Protein AF-A0AA92W214-F1 (afdb_monomer_lite)

Structure (mmCIF, N/CA/C/O backbone):
data_AF-A0AA92W214-F1
#
_entry.id   AF-A0AA92W214-F1
#
loop_
_atom_site.group_PDB
_atom_site.id
_atom_site.type_symbol
_atom_site.label_atom_id
_atom_site.label_alt_id
_atom_site.label_comp_id
_atom_site.label_asym_id
_atom_site.label_entity_id
_atom_site.label_seq_id
_atom_site.pdbx_PDB_ins_code
_atom_site.Cartn_x
_atom_site.Cartn_y
_atom_site.Cartn_z
_atom_site.occupancy
_atom_site.B_iso_or_equiv
_atom_site.auth_seq_id
_atom_site.auth_comp_id
_atom_site.auth_asym_id
_atom_site.auth_atom_id
_atom_site.pdbx_PDB_model_num
ATOM 1 N N . MET A 1 1 ? 0.695 -19.862 -2.952 1.00 46.88 1 MET A N 1
ATOM 2 C CA . MET A 1 1 ? 1.986 -19.780 -2.232 1.00 46.88 1 MET A C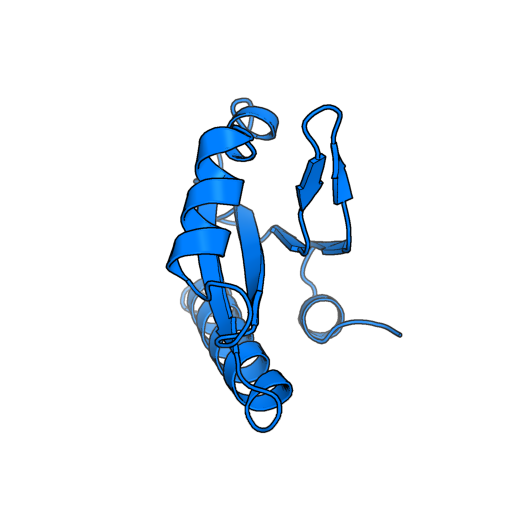A 1
ATOM 3 C C . MET A 1 1 ? 1.792 -18.722 -1.156 1.00 46.88 1 MET A C 1
ATOM 5 O O . MET A 1 1 ? 1.215 -17.702 -1.490 1.00 46.88 1 MET A O 1
ATOM 9 N N . LYS A 1 2 ? 2.103 -18.980 0.120 1.00 62.19 2 LYS A N 1
ATOM 10 C CA . LYS A 1 2 ? 1.875 -17.983 1.184 1.00 62.19 2 LYS A CA 1
ATOM 11 C C . LYS A 1 2 ? 3.025 -16.969 1.157 1.00 62.19 2 LYS A C 1
ATOM 13 O O . LYS A 1 2 ? 4.173 -17.386 1.273 1.00 62.19 2 LYS A O 1
ATOM 18 N N . ASN A 1 3 ? 2.726 -15.686 0.960 1.00 70.81 3 ASN A N 1
ATOM 19 C CA . ASN A 1 3 ? 3.708 -14.597 0.994 1.00 70.81 3 ASN A CA 1
ATOM 20 C C . ASN A 1 3 ? 4.330 -14.457 2.398 1.00 70.81 3 ASN A C 1
ATOM 22 O O . ASN A 1 3 ? 3.704 -14.807 3.399 1.00 70.81 3 ASN A O 1
ATOM 26 N N . ILE A 1 4 ? 5.567 -13.960 2.477 1.00 74.88 4 ILE A N 1
ATOM 27 C CA . ILE A 1 4 ? 6.335 -13.795 3.717 1.00 74.88 4 ILE A CA 1
ATOM 28 C C . ILE A 1 4 ? 5.580 -12.971 4.771 1.00 74.88 4 ILE A C 1
ATOM 30 O O . ILE A 1 4 ? 5.643 -13.296 5.952 1.00 74.88 4 ILE A O 1
ATOM 34 N N . PHE A 1 5 ? 4.760 -11.997 4.360 1.00 77.56 5 PHE A N 1
ATOM 35 C CA . PHE A 1 5 ? 3.926 -11.225 5.287 1.00 77.56 5 PHE A CA 1
ATOM 36 C C . PHE A 1 5 ? 2.933 -12.096 6.080 1.00 77.56 5 PHE A C 1
ATOM 38 O O . PHE A 1 5 ? 2.721 -11.851 7.267 1.00 77.56 5 PHE A O 1
ATOM 45 N N . TYR A 1 6 ? 2.378 -13.151 5.470 1.00 76.06 6 TYR A N 1
ATOM 46 C CA . TYR A 1 6 ? 1.518 -14.101 6.185 1.00 76.06 6 TYR A CA 1
ATOM 47 C C . TYR A 1 6 ? 2.293 -14.898 7.233 1.00 76.06 6 TYR A C 1
ATOM 49 O O . TYR A 1 6 ? 1.757 -15.197 8.298 1.00 76.06 6 TYR A O 1
ATOM 57 N N . LEU A 1 7 ? 3.545 -15.260 6.938 1.00 78.25 7 LEU A N 1
ATOM 58 C CA . LEU A 1 7 ? 4.401 -15.983 7.883 1.00 78.25 7 LEU A CA 1
ATOM 59 C C . LEU A 1 7 ? 4.766 -15.108 9.088 1.00 78.25 7 LEU A C 1
ATOM 61 O O . LEU A 1 7 ? 4.928 -15.625 10.188 1.00 78.25 7 LEU A O 1
ATOM 65 N N . CYS A 1 8 ? 4.818 -13.790 8.894 1.00 78.50 8 CYS A N 1
ATOM 66 C CA . CYS A 1 8 ? 4.992 -12.805 9.959 1.00 78.50 8 CYS A CA 1
ATOM 67 C C . CYS A 1 8 ? 3.697 -12.492 10.737 1.00 78.50 8 CYS A C 1
ATOM 69 O O . CYS A 1 8 ? 3.715 -11.630 11.610 1.00 78.50 8 CYS A O 1
ATOM 71 N N . GLY A 1 9 ? 2.580 -13.169 10.445 1.00 78.38 9 GLY A N 1
ATOM 72 C CA . GLY A 1 9 ? 1.315 -12.990 11.165 1.00 78.38 9 GLY A CA 1
ATOM 73 C C . GLY A 1 9 ? 0.512 -11.753 10.756 1.00 78.38 9 GLY A C 1
ATOM 74 O O . GLY A 1 9 ? -0.454 -11.409 11.436 1.00 78.38 9 GLY A O 1
ATOM 75 N N . PHE A 1 10 ? 0.870 -11.088 9.654 1.00 85.19 10 PHE A N 1
ATOM 76 C CA . PHE A 1 10 ? 0.087 -9.960 9.159 1.00 85.19 10 PHE A CA 1
ATOM 77 C C . PHE A 1 10 ? -1.176 -10.415 8.442 1.00 85.19 10 PHE A C 1
ATOM 79 O O . PHE A 1 10 ? -1.226 -11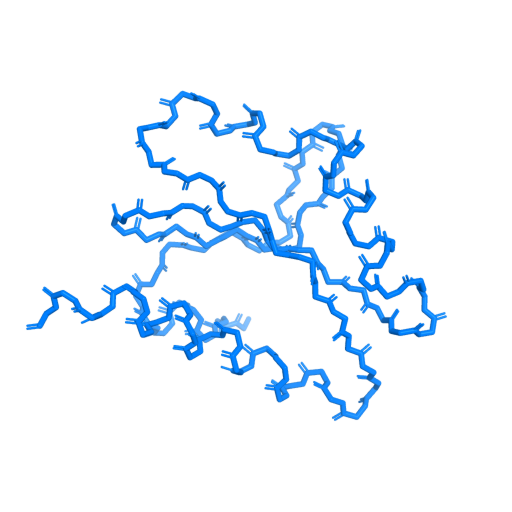.478 7.816 1.00 85.19 10 PHE A O 1
ATOM 86 N N . LYS A 1 11 ? -2.193 -9.551 8.4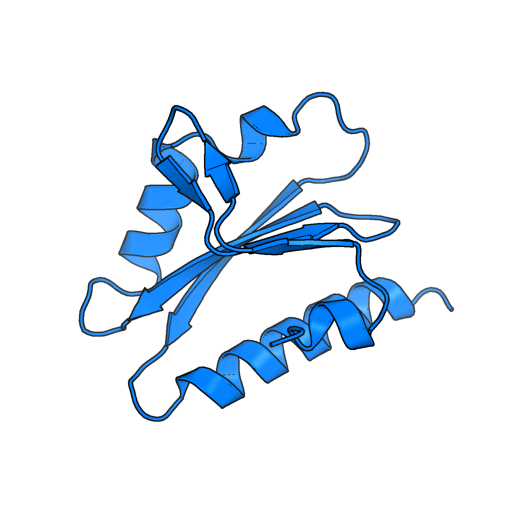77 1.00 90.06 11 LYS A N 1
ATOM 87 C CA . LYS A 1 11 ? -3.332 -9.660 7.574 1.00 90.06 11 LYS A CA 1
ATOM 88 C C . LYS A 1 11 ? -2.921 -9.064 6.233 1.00 90.06 11 LYS A C 1
ATOM 90 O O . LYS A 1 11 ? -2.488 -7.916 6.167 1.00 90.06 11 LYS A O 1
ATOM 95 N N . VAL A 1 12 ? -3.040 -9.857 5.178 1.00 90.81 12 VAL A N 1
ATOM 96 C CA . VAL A 1 12 ? -2.535 -9.514 3.849 1.00 90.81 12 VAL A CA 1
ATOM 97 C C . VAL A 1 12 ? -3.638 -9.735 2.824 1.00 90.81 12 VAL A C 1
ATOM 99 O O . VAL A 1 12 ? -4.308 -10.764 2.860 1.00 90.81 12 VAL A O 1
ATOM 102 N N . SER A 1 13 ? -3.801 -8.792 1.901 1.00 92.94 13 SER A N 1
ATOM 103 C CA . SER A 1 13 ? -4.605 -8.955 0.689 1.00 92.94 13 SER A CA 1
ATOM 104 C C . SER A 1 13 ? -3.683 -8.835 -0.517 1.00 92.94 13 SER A C 1
ATOM 106 O O . SER A 1 13 ? -3.116 -7.773 -0.756 1.00 92.94 13 SER A O 1
ATOM 108 N N . GLU A 1 14 ? -3.519 -9.921 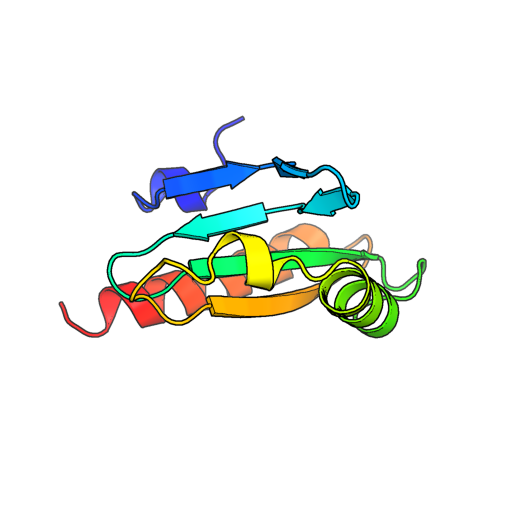-1.263 1.00 92.00 14 GLU A N 1
ATOM 109 C CA . GLU A 1 14 ? -2.769 -9.938 -2.524 1.00 92.00 14 GLU A CA 1
ATOM 110 C C . GLU A 1 14 ? -3.713 -9.664 -3.691 1.00 92.00 14 GLU A C 1
ATOM 112 O O . GLU A 1 14 ? -4.833 -10.181 -3.704 1.00 92.00 14 GLU A O 1
ATOM 117 N N . GLU A 1 15 ? -3.249 -8.892 -4.676 1.00 92.88 15 GLU A N 1
ATOM 118 C CA . GLU A 1 15 ? -3.951 -8.656 -5.944 1.00 92.88 15 GLU A CA 1
ATOM 119 C C . GLU A 1 15 ? -5.412 -8.200 -5.730 1.00 92.88 15 GLU A C 1
ATOM 121 O O . GLU A 1 15 ? -6.349 -8.657 -6.401 1.00 92.88 15 GLU A O 1
ATOM 126 N N . GLN A 1 16 ? -5.612 -7.307 -4.755 1.00 94.62 16 GLN A N 1
ATOM 127 C CA . GLN A 1 16 ? -6.926 -6.869 -4.303 1.00 94.62 16 GLN A CA 1
ATOM 128 C C . GLN A 1 16 ? -7.638 -6.098 -5.417 1.00 94.62 16 GLN A C 1
ATOM 130 O O . GLN A 1 16 ? -7.213 -5.016 -5.828 1.00 94.62 16 GLN A O 1
ATOM 135 N N . GLN A 1 17 ? -8.746 -6.664 -5.894 1.00 94.69 17 GLN A N 1
ATOM 136 C CA . GLN A 1 17 ? -9.583 -6.043 -6.914 1.00 94.69 17 GLN A CA 1
ATOM 137 C C . GLN A 1 17 ? -10.377 -4.881 -6.320 1.00 94.69 17 GLN A C 1
ATOM 139 O O . GLN A 1 17 ? -11.038 -5.023 -5.292 1.00 94.69 17 GLN A O 1
ATOM 144 N N . MET A 1 18 ? -10.351 -3.756 -7.019 1.00 89.25 18 MET A N 1
ATOM 145 C CA . MET A 1 18 ? -11.082 -2.534 -6.715 1.00 89.25 18 MET A CA 1
ATOM 146 C C . MET A 1 18 ? -11.862 -2.114 -7.963 1.00 89.25 18 MET A C 1
ATOM 148 O O . MET A 1 18 ? -11.470 -2.410 -9.091 1.00 89.25 18 MET A O 1
ATOM 152 N N . SER A 1 19 ? -12.942 -1.353 -7.800 1.00 89.44 19 SER A N 1
ATOM 153 C CA . SER A 1 19 ? -13.647 -0.771 -8.955 1.00 89.44 19 SER A CA 1
ATOM 154 C C . SER A 1 19 ? -12.732 0.127 -9.800 1.00 89.44 19 SER A C 1
ATOM 156 O O . SER A 1 19 ? -12.869 0.192 -11.019 1.00 89.44 19 SER A O 1
ATOM 158 N N . ALA A 1 20 ? -11.770 0.790 -9.153 1.00 88.25 20 ALA A N 1
ATOM 159 C CA . ALA A 1 20 ? -10.807 1.676 -9.789 1.00 88.25 20 ALA A CA 1
ATOM 160 C C . ALA A 1 20 ? -9.547 0.964 -10.313 1.00 88.25 20 ALA A C 1
ATOM 162 O O . ALA A 1 20 ? -8.727 1.620 -10.946 1.00 88.25 20 ALA A O 1
ATOM 163 N N . GLY A 1 21 ? -9.356 -0.339 -10.091 1.00 92.56 21 GLY A N 1
ATOM 164 C CA . GLY A 1 21 ? -8.138 -1.033 -10.507 1.00 92.56 21 GLY A CA 1
ATOM 165 C C . GLY A 1 21 ? -7.789 -2.208 -9.608 1.00 92.56 21 GLY A C 1
ATOM 166 O O . GLY A 1 21 ? -8.655 -2.817 -8.996 1.00 92.56 21 GLY A O 1
ATOM 167 N N . ARG A 1 22 ? -6.504 -2.532 -9.524 1.00 96.00 22 ARG A N 1
ATOM 168 C CA . ARG A 1 22 ? -6.000 -3.606 -8.673 1.00 96.00 22 ARG A CA 1
ATOM 169 C C . ARG A 1 22 ? -4.819 -3.091 -7.874 1.00 96.00 22 ARG A C 1
ATOM 171 O O . ARG A 1 22 ? -3.975 -2.397 -8.438 1.00 96.00 22 ARG A O 1
ATOM 178 N N . ILE A 1 23 ? -4.816 -3.404 -6.587 1.00 95.56 23 ILE A N 1
ATOM 179 C CA . ILE A 1 23 ? -3.694 -3.142 -5.691 1.00 95.56 23 ILE A CA 1
ATOM 180 C C . ILE A 1 23 ? -2.882 -4.428 -5.621 1.00 95.56 23 ILE A C 1
ATOM 182 O O . ILE A 1 23 ? -3.452 -5.486 -5.346 1.00 95.56 23 ILE A O 1
ATOM 186 N N . ASP A 1 24 ? -1.575 -4.350 -5.848 1.00 93.62 24 ASP A N 1
ATOM 187 C CA . ASP A 1 24 ? -0.721 -5.540 -5.809 1.00 93.62 24 ASP A CA 1
ATOM 188 C C . ASP A 1 24 ? -0.692 -6.168 -4.406 1.00 93.62 24 ASP A C 1
ATOM 190 O O . ASP A 1 24 ? -0.841 -7.385 -4.259 1.00 93.62 24 ASP A O 1
ATOM 194 N N . LEU A 1 25 ? -0.546 -5.349 -3.356 1.00 92.50 25 LEU A N 1
ATOM 195 C CA . LEU A 1 25 ? -0.565 -5.833 -1.978 1.00 92.50 25 LEU A CA 1
ATOM 196 C C . LEU A 1 25 ? -1.121 -4.806 -0.990 1.00 92.50 25 LEU A C 1
ATOM 198 O O . LEU A 1 25 ? -0.736 -3.638 -0.995 1.00 92.50 25 LEU A O 1
ATOM 202 N N . VAL A 1 26 ? -1.953 -5.274 -0.063 1.00 94.31 26 VAL A N 1
ATOM 203 C CA . VAL A 1 26 ? -2.316 -4.538 1.150 1.00 94.31 26 VAL A CA 1
ATOM 204 C C . VAL A 1 26 ? -1.856 -5.330 2.363 1.00 94.31 26 VAL A C 1
ATOM 206 O O . VAL A 1 26 ? -2.184 -6.509 2.492 1.00 94.31 26 VAL A O 1
ATOM 209 N N . VAL A 1 27 ? -1.108 -4.688 3.258 1.00 92.44 27 VAL A N 1
ATOM 210 C CA . VAL A 1 27 ? -0.649 -5.282 4.520 1.00 92.44 27 VAL A CA 1
ATOM 211 C C . VAL A 1 27 ? -1.232 -4.481 5.669 1.00 92.44 27 VAL A C 1
ATOM 213 O O . VAL A 1 27 ? -0.978 -3.289 5.801 1.00 92.44 27 VAL A O 1
ATOM 216 N N . GLU A 1 28 ? -2.012 -5.134 6.516 1.00 91.94 28 GLU A N 1
ATOM 217 C CA . GLU A 1 28 ? -2.603 -4.521 7.696 1.00 91.94 28 GLU A CA 1
ATOM 218 C C . GLU A 1 28 ? -1.886 -5.023 8.952 1.00 91.94 28 GLU A C 1
ATOM 220 O O . GLU A 1 28 ? -1.825 -6.227 9.224 1.00 91.94 28 GLU A O 1
ATOM 225 N N . THR A 1 29 ? -1.353 -4.080 9.729 1.00 88.69 29 THR A N 1
ATOM 226 C CA . THR A 1 29 ? -0.781 -4.326 11.057 1.00 88.69 29 THR A CA 1
ATOM 227 C C . THR A 1 29 ? -1.748 -3.842 12.141 1.00 88.69 29 THR A C 1
ATOM 229 O O . THR A 1 29 ? -2.854 -3.369 11.852 1.00 88.69 29 THR A O 1
ATOM 232 N N . SER A 1 30 ? -1.370 -3.971 13.414 1.00 87.38 30 SER A N 1
ATOM 233 C CA . SER A 1 30 ? -2.114 -3.368 14.530 1.00 87.38 30 SER A CA 1
ATOM 234 C C . SER A 1 30 ? -2.198 -1.844 14.409 1.00 87.38 30 SER A C 1
ATOM 236 O O . SER A 1 30 ? -3.221 -1.264 14.766 1.00 87.38 30 SER A O 1
ATOM 238 N N . GLU A 1 31 ? -1.158 -1.214 13.865 1.00 88.88 31 GLU A N 1
ATOM 239 C CA . GLU A 1 31 ? -0.991 0.239 13.861 1.00 88.88 31 GLU A CA 1
ATOM 240 C C . GLU A 1 31 ? -1.309 0.885 12.516 1.00 88.88 31 GLU A C 1
ATOM 242 O O . GLU A 1 31 ? -1.888 1.961 12.496 1.00 88.88 31 GLU A O 1
ATOM 247 N N . ASN A 1 32 ? -0.951 0.248 11.399 1.00 93.00 32 ASN A N 1
ATOM 248 C CA . ASN A 1 32 ? -0.948 0.877 10.078 1.00 93.00 32 ASN A CA 1
ATOM 249 C C . ASN A 1 32 ? -1.588 -0.027 9.017 1.00 93.00 32 ASN A C 1
ATOM 251 O O . ASN A 1 32 ? -1.623 -1.254 9.148 1.00 93.00 32 ASN A O 1
ATOM 255 N N . ILE A 1 33 ? -2.053 0.592 7.934 1.00 94.88 33 ILE A N 1
ATOM 256 C CA . ILE A 1 33 ? -2.439 -0.085 6.694 1.00 94.88 33 ILE A CA 1
ATOM 257 C C . ILE A 1 33 ? -1.450 0.338 5.615 1.00 94.88 33 ILE A C 1
ATOM 259 O O . ILE A 1 33 ? -1.343 1.520 5.304 1.00 94.88 33 ILE A O 1
ATOM 263 N N . TYR A 1 34 ? -0.744 -0.618 5.025 1.00 94.88 34 TYR A N 1
ATOM 264 C CA . TYR A 1 34 ? 0.177 -0.376 3.922 1.00 94.88 34 TYR A CA 1
ATOM 265 C C . TYR A 1 34 ? -0.474 -0.770 2.601 1.00 94.88 34 TYR A C 1
ATOM 267 O O . TYR A 1 34 ? -0.935 -1.899 2.461 1.00 94.88 34 TYR A O 1
ATOM 275 N N . ILE A 1 35 ? -0.470 0.140 1.630 1.00 95.94 35 ILE A N 1
ATOM 276 C CA . ILE A 1 35 ? -0.854 -0.107 0.234 1.00 95.94 35 ILE A CA 1
ATOM 277 C C . ILE A 1 35 ? 0.434 -0.115 -0.579 1.00 95.94 35 ILE A C 1
ATOM 279 O O . ILE A 1 35 ? 1.103 0.914 -0.672 1.00 95.94 35 ILE A O 1
ATOM 283 N N . LEU A 1 36 ? 0.801 -1.266 -1.133 1.00 94.00 36 LEU A N 1
ATOM 284 C CA . LEU A 1 36 ? 2.016 -1.427 -1.918 1.00 94.00 36 LEU A CA 1
ATOM 285 C C . LEU A 1 36 ? 1.639 -1.615 -3.386 1.00 94.00 36 LEU A C 1
ATOM 287 O O . LEU A 1 36 ? 0.837 -2.486 -3.718 1.00 94.00 36 LEU A O 1
ATOM 291 N N . GLU A 1 37 ? 2.273 -0.827 -4.248 1.00 94.56 37 GLU A N 1
ATOM 292 C CA . GLU A 1 37 ? 2.202 -0.982 -5.700 1.00 94.56 37 GLU A CA 1
ATOM 293 C C . GLU A 1 37 ? 3.611 -1.209 -6.238 1.00 94.56 37 GLU A C 1
ATOM 295 O O . GLU A 1 37 ? 4.547 -0.482 -5.887 1.00 94.56 37 GLU A O 1
ATOM 300 N N . LEU A 1 38 ? 3.768 -2.217 -7.088 1.00 91.56 38 LEU A N 1
ATOM 301 C CA . LEU A 1 38 ? 5.052 -2.689 -7.570 1.00 91.56 38 LEU A CA 1
ATOM 302 C C . LEU A 1 38 ? 5.159 -2.491 -9.084 1.00 91.56 38 LEU A C 1
ATOM 304 O O . LEU A 1 38 ? 4.328 -2.944 -9.869 1.00 91.56 38 LEU A O 1
ATOM 308 N N . LYS A 1 39 ? 6.245 -1.858 -9.530 1.00 92.06 39 LYS A N 1
ATOM 309 C CA . LYS A 1 39 ? 6.548 -1.698 -10.958 1.00 92.06 39 LYS A CA 1
ATOM 310 C C . LYS A 1 39 ? 7.970 -2.105 -11.287 1.00 92.06 39 LYS A C 1
ATOM 312 O O . LYS A 1 39 ? 8.902 -1.868 -10.525 1.00 92.06 39 LYS A O 1
ATOM 317 N N . MET A 1 40 ? 8.131 -2.686 -12.470 1.00 91.50 40 MET A N 1
ATOM 318 C CA . MET A 1 40 ? 9.457 -2.923 -13.020 1.00 91.50 40 MET A CA 1
ATOM 319 C C . MET A 1 40 ? 10.118 -1.592 -13.391 1.00 91.50 40 MET A C 1
ATOM 321 O O . MET A 1 40 ? 9.445 -0.705 -13.926 1.00 91.50 40 MET A O 1
ATOM 325 N N . SER A 1 41 ? 11.431 -1.475 -13.194 1.00 90.88 41 SER A N 1
ATOM 326 C CA . SER A 1 41 ? 12.221 -0.323 -13.659 1.00 90.88 41 SER A CA 1
ATOM 327 C C . SER A 1 41 ? 12.058 -0.068 -15.161 1.00 90.88 41 SER A C 1
ATOM 329 O O . SER A 1 41 ? 11.931 1.075 -15.591 1.00 90.88 41 SER A O 1
ATOM 331 N N . ASP A 1 42 ? 11.989 -1.136 -15.965 1.00 91.81 42 ASP A N 1
ATOM 332 C CA . ASP A 1 42 ? 11.777 -1.068 -17.419 1.00 91.81 42 ASP A CA 1
ATOM 333 C C . ASP A 1 42 ? 10.316 -0.776 -17.819 1.00 91.81 42 ASP A C 1
ATOM 335 O O . ASP A 1 42 ? 10.017 -0.623 -19.002 1.00 91.81 42 ASP A O 1
ATOM 339 N N . ASN A 1 43 ? 9.415 -0.642 -16.840 1.00 90.25 43 ASN A N 1
ATOM 340 C CA . ASN A 1 43 ? 7.997 -0.339 -17.022 1.00 90.25 43 ASN A CA 1
ATOM 341 C C . ASN A 1 43 ? 7.546 0.841 -16.139 1.00 90.25 43 ASN A C 1
ATOM 343 O O . ASN A 1 43 ? 6.515 0.791 -15.466 1.00 90.25 43 ASN A O 1
ATOM 347 N N . GLY A 1 44 ? 8.357 1.901 -16.113 1.00 92.25 44 GLY A N 1
ATOM 348 C CA . GLY A 1 44 ? 8.035 3.175 -15.464 1.00 92.25 44 GLY A CA 1
ATOM 349 C C . GLY A 1 44 ? 8.331 3.256 -13.963 1.00 92.25 44 GLY A C 1
ATOM 350 O O . GLY A 1 44 ? 8.200 4.344 -13.400 1.00 92.25 44 GLY A O 1
ATOM 351 N N . GLY A 1 45 ? 8.741 2.152 -13.327 1.00 93.31 45 GLY A N 1
ATOM 352 C CA . GLY A 1 45 ? 9.307 2.134 -11.975 1.00 93.31 45 GLY A CA 1
ATOM 353 C C . GLY A 1 45 ? 8.462 2.834 -10.906 1.00 93.31 45 GLY A C 1
ATOM 354 O O . GLY A 1 45 ? 7.227 2.832 -10.962 1.00 93.31 45 GLY A O 1
ATOM 355 N N . VAL A 1 46 ? 9.131 3.462 -9.931 1.00 94.56 46 VAL A N 1
ATOM 356 C CA . VAL A 1 46 ? 8.465 4.137 -8.799 1.00 94.56 46 VAL A CA 1
ATOM 357 C C . VAL A 1 46 ? 7.480 5.195 -9.293 1.00 94.56 46 VAL A C 1
ATOM 359 O O . VAL A 1 46 ? 6.386 5.309 -8.751 1.00 94.56 46 VAL A O 1
ATOM 362 N N . VAL A 1 47 ? 7.825 5.939 -10.348 1.00 96.81 47 VAL A N 1
ATOM 363 C CA . VAL A 1 47 ? 6.977 7.020 -10.878 1.00 96.81 47 VAL A CA 1
ATOM 364 C C . VAL A 1 47 ? 5.628 6.477 -11.345 1.00 96.81 47 VAL A C 1
ATOM 366 O O . VAL A 1 47 ? 4.584 7.021 -10.983 1.00 96.81 47 VAL A O 1
ATOM 369 N N . SER A 1 48 ? 5.631 5.379 -12.106 1.00 96.88 48 SER A N 1
ATOM 370 C CA . SER A 1 48 ? 4.389 4.740 -12.546 1.00 96.88 48 SER A CA 1
ATOM 371 C C . SER A 1 48 ? 3.597 4.164 -11.371 1.00 96.88 48 SER A C 1
ATOM 373 O O . SER A 1 48 ? 2.375 4.317 -11.344 1.00 96.88 48 SER A O 1
ATOM 375 N N . ALA A 1 49 ? 4.269 3.557 -10.389 1.00 96.12 49 ALA A N 1
ATOM 376 C CA . ALA A 1 49 ? 3.625 3.009 -9.196 1.00 96.12 49 ALA A CA 1
ATOM 377 C C . ALA A 1 49 ? 2.949 4.111 -8.359 1.00 96.12 49 ALA A C 1
ATOM 379 O O . ALA A 1 49 ? 1.760 4.020 -8.056 1.00 96.12 49 ALA A O 1
ATOM 380 N N . SER A 1 50 ? 3.661 5.200 -8.052 1.00 97.06 50 SER A N 1
ATOM 381 C CA . SER A 1 50 ? 3.114 6.350 -7.321 1.00 97.06 50 SER A CA 1
ATOM 382 C C . SER A 1 50 ? 1.945 6.996 -8.062 1.00 97.06 50 SER A C 1
ATOM 384 O O . SER A 1 50 ? 0.925 7.330 -7.449 1.00 97.06 50 SER A O 1
ATOM 386 N N . TYR A 1 51 ? 2.061 7.146 -9.386 1.00 97.56 51 TYR A N 1
ATOM 387 C CA . TYR A 1 51 ? 0.969 7.663 -10.207 1.00 97.56 51 TYR A CA 1
ATOM 388 C C . TYR A 1 51 ? -0.258 6.750 -10.146 1.00 97.56 51 TYR A C 1
ATOM 390 O O . TYR A 1 51 ? -1.377 7.231 -9.991 1.00 97.56 51 TYR A O 1
ATOM 398 N N . GLN A 1 52 ? -0.074 5.432 -10.220 1.00 97.00 52 GLN A N 1
ATOM 399 C CA . GLN A 1 52 ? -1.182 4.486 -10.138 1.00 97.00 52 GLN A CA 1
ATOM 400 C C . GLN A 1 52 ? -1.873 4.531 -8.769 1.00 97.00 52 GLN A C 1
ATOM 402 O O . GLN A 1 52 ? -3.095 4.646 -8.731 1.00 97.00 52 GLN A O 1
ATOM 407 N N . ILE A 1 53 ? -1.123 4.532 -7.661 1.00 96.81 53 ILE A N 1
ATOM 408 C CA . ILE A 1 53 ? -1.703 4.633 -6.310 1.00 96.81 53 ILE A CA 1
ATOM 409 C C . ILE A 1 53 ? -2.567 5.895 -6.173 1.00 96.81 53 ILE A C 1
ATOM 411 O O . ILE A 1 53 ? -3.712 5.831 -5.720 1.00 96.81 53 ILE A O 1
ATOM 415 N N . SER A 1 54 ? -2.008 7.043 -6.564 1.00 96.75 54 SER A N 1
ATOM 416 C CA . SER A 1 54 ? -2.661 8.347 -6.407 1.00 96.75 54 SER A CA 1
ATOM 417 C C . SER A 1 54 ? -3.859 8.521 -7.341 1.00 96.75 54 SER A C 1
ATOM 419 O O . SER A 1 54 ? -4.939 8.875 -6.880 1.00 96.75 54 SER A O 1
ATOM 421 N N . SER A 1 55 ? -3.706 8.222 -8.635 1.00 97.19 55 SER A N 1
ATOM 422 C CA . SER A 1 55 ? -4.774 8.390 -9.637 1.00 97.19 55 SER A CA 1
ATOM 423 C C . SER A 1 55 ? -5.967 7.459 -9.430 1.00 97.19 55 SER A C 1
ATOM 425 O O . SER A 1 55 ? -7.074 7.770 -9.865 1.00 97.19 55 SER A O 1
ATOM 427 N N . ARG A 1 56 ? -5.761 6.305 -8.785 1.00 96.69 56 ARG A N 1
ATOM 428 C CA . ARG A 1 56 ? -6.837 5.358 -8.470 1.00 96.69 56 ARG A CA 1
ATOM 429 C C . ARG A 1 56 ? -7.436 5.554 -7.081 1.00 96.69 56 ARG A C 1
ATOM 431 O O . ARG A 1 56 ? -8.367 4.828 -6.742 1.00 96.69 56 ARG A O 1
ATOM 438 N N . HIS A 1 57 ? -6.929 6.515 -6.306 1.00 95.62 57 HIS A N 1
ATOM 439 C CA . HIS A 1 57 ? -7.443 6.853 -4.980 1.00 95.62 57 HIS A CA 1
ATOM 440 C C . HIS A 1 57 ? -7.534 5.641 -4.039 1.00 95.62 57 HIS A C 1
ATOM 442 O O . HIS A 1 57 ? -8.491 5.482 -3.287 1.00 95.62 57 HIS A O 1
ATOM 448 N N . TYR A 1 58 ? -6.539 4.747 -4.075 1.00 96.31 58 TYR A N 1
ATOM 449 C CA . TYR A 1 58 ? -6.607 3.491 -3.319 1.00 96.31 58 TYR A CA 1
ATOM 450 C C . TYR A 1 58 ? -6.721 3.688 -1.801 1.00 96.31 58 TYR A C 1
ATOM 452 O O . TYR A 1 58 ? -7.359 2.880 -1.129 1.00 96.31 58 TYR A O 1
ATOM 460 N N . ALA A 1 59 ? -6.152 4.770 -1.264 1.00 95.38 59 ALA A N 1
ATOM 461 C CA . ALA A 1 59 ? -6.248 5.095 0.157 1.00 95.38 59 ALA A CA 1
ATOM 462 C C . ALA A 1 59 ? -7.691 5.383 0.613 1.00 95.38 59 ALA A C 1
ATOM 464 O O . ALA A 1 59 ? -8.035 5.079 1.756 1.00 95.38 59 ALA A O 1
ATOM 465 N N . ASP A 1 60 ? -8.553 5.886 -0.275 1.00 94.94 60 ASP A N 1
ATOM 466 C CA . ASP A 1 60 ? -9.931 6.272 0.057 1.00 94.94 60 ASP A CA 1
ATOM 467 C C . ASP A 1 60 ? -10.772 5.065 0.487 1.00 94.94 60 ASP A C 1
ATOM 469 O O . ASP A 1 60 ? -11.669 5.188 1.322 1.00 94.94 60 ASP A O 1
ATOM 473 N N . ALA A 1 61 ? -10.430 3.868 -0.002 1.00 93.81 61 ALA A N 1
ATOM 474 C CA . ALA A 1 61 ? -11.061 2.617 0.416 1.00 93.81 61 ALA A CA 1
ATOM 475 C C . ALA A 1 61 ? -10.897 2.321 1.918 1.00 93.81 61 ALA A C 1
ATOM 477 O O . ALA A 1 61 ? -11.647 1.521 2.477 1.00 93.81 61 ALA A O 1
ATOM 478 N N . TYR A 1 62 ? -9.937 2.976 2.572 1.00 94.50 62 TYR A N 1
ATOM 479 C CA . TYR A 1 62 ? -9.611 2.801 3.983 1.00 94.50 62 TYR A CA 1
ATOM 480 C C . TYR A 1 62 ? -9.890 4.057 4.816 1.00 94.50 62 TYR A C 1
ATOM 482 O O . TYR A 1 62 ? -9.526 4.090 5.988 1.00 94.50 62 TYR A O 1
ATOM 490 N N . ALA A 1 63 ? -10.580 5.063 4.267 1.00 93.00 63 ALA A N 1
ATOM 491 C CA . ALA A 1 63 ? -10.844 6.335 4.947 1.00 93.00 63 ALA A CA 1
ATOM 492 C C . ALA A 1 63 ? -11.648 6.202 6.257 1.00 93.00 63 ALA A C 1
ATOM 494 O O . ALA A 1 63 ? -11.567 7.069 7.122 1.00 93.00 63 ALA A O 1
ATOM 495 N N . ALA A 1 64 ? -12.416 5.119 6.420 1.00 95.38 64 ALA A N 1
ATOM 496 C CA . ALA A 1 64 ? -13.151 4.824 7.653 1.00 95.38 64 ALA A CA 1
ATOM 497 C C . ALA A 1 64 ? -12.288 4.155 8.745 1.00 95.38 64 ALA A C 1
ATOM 499 O O . ALA A 1 64 ? -12.747 3.987 9.874 1.00 95.38 64 ALA A O 1
ATOM 500 N N . SER A 1 65 ? -11.062 3.737 8.419 1.00 95.94 65 SER A N 1
ATOM 501 C CA . SER A 1 65 ? -10.128 3.160 9.384 1.00 95.94 65 SER A CA 1
ATOM 502 C C . SER A 1 65 ? -9.536 4.248 10.276 1.00 95.94 65 SER A C 1
ATOM 504 O O . SER A 1 65 ? -9.178 5.323 9.807 1.00 95.94 65 SER A O 1
ATOM 506 N N . SER A 1 66 ? -9.350 3.948 11.562 1.00 95.62 66 SER A N 1
ATOM 507 C CA . SER A 1 66 ? -8.581 4.806 12.473 1.00 95.62 66 SER A CA 1
ATOM 508 C C . SER A 1 66 ? -7.064 4.637 12.324 1.00 95.62 66 SER A C 1
ATOM 510 O O . SER A 1 66 ? -6.305 5.363 12.962 1.00 95.62 66 SER A O 1
ATOM 512 N N . LYS A 1 67 ? -6.611 3.649 11.540 1.00 95.25 67 LYS A N 1
ATOM 513 C CA . LYS A 1 67 ? -5.188 3.377 11.295 1.00 95.25 67 LYS A CA 1
ATOM 514 C C . LYS A 1 67 ? -4.661 4.296 10.191 1.00 95.25 67 LYS A C 1
ATOM 516 O O . LYS A 1 67 ? -5.337 4.417 9.166 1.00 95.25 67 LYS A O 1
ATOM 521 N N . PRO A 1 68 ? -3.455 4.876 10.326 1.00 95.75 68 PRO A N 1
ATOM 522 C CA . PRO A 1 68 ? -2.812 5.576 9.226 1.00 95.75 68 PRO A CA 1
ATOM 523 C C . PRO A 1 68 ? -2.651 4.663 8.008 1.00 95.75 68 PRO A C 1
ATOM 525 O O . PRO A 1 68 ? -2.282 3.490 8.127 1.00 95.75 68 PRO A O 1
ATOM 528 N N . VAL A 1 69 ? -2.923 5.223 6.830 1.00 96.56 69 VAL A N 1
ATOM 529 C CA . VAL A 1 69 ? -2.731 4.550 5.544 1.00 96.56 69 VAL A CA 1
ATOM 530 C C . VAL A 1 69 ? -1.425 5.041 4.934 1.00 96.56 69 VAL A C 1
ATOM 532 O O . VAL A 1 69 ? -1.264 6.230 4.666 1.00 96.56 69 VAL A O 1
ATOM 535 N N . ILE A 1 70 ? -0.490 4.123 4.710 1.00 95.44 70 ILE A N 1
ATOM 536 C CA . ILE A 1 70 ? 0.834 4.399 4.156 1.00 95.44 70 ILE A CA 1
ATOM 537 C C . ILE A 1 70 ? 0.905 3.783 2.762 1.00 95.44 70 ILE A C 1
ATOM 539 O O . ILE A 1 70 ? 0.776 2.575 2.584 1.00 95.44 70 ILE A O 1
ATOM 543 N N . SER A 1 71 ? 1.117 4.625 1.756 1.00 95.94 71 SER A N 1
ATOM 544 C CA . SER A 1 71 ? 1.280 4.191 0.369 1.00 95.94 71 SER A CA 1
ATOM 545 C C . SER A 1 71 ? 2.755 4.021 0.025 1.00 95.94 71 SER A C 1
ATOM 547 O O . SER A 1 71 ? 3.535 4.959 0.178 1.00 95.94 71 SER A O 1
ATOM 549 N N . LEU A 1 72 ? 3.134 2.841 -0.462 1.00 94.62 72 LEU A N 1
ATOM 550 C CA . LEU A 1 72 ? 4.502 2.494 -0.835 1.00 94.62 72 LEU A CA 1
ATOM 551 C C . LEU A 1 72 ? 4.557 2.134 -2.321 1.00 94.62 72 LEU A C 1
ATOM 553 O O . LEU A 1 72 ? 4.017 1.121 -2.758 1.00 94.62 72 LEU A O 1
ATOM 557 N N . ALA A 1 73 ? 5.241 2.968 -3.096 1.00 94.25 73 ALA A N 1
ATOM 558 C CA . ALA A 1 73 ? 5.568 2.681 -4.483 1.00 94.25 73 ALA A CA 1
ATOM 559 C C . ALA A 1 73 ? 6.932 1.990 -4.539 1.00 94.25 73 ALA A C 1
ATOM 561 O O . ALA A 1 73 ? 7.939 2.559 -4.115 1.00 94.25 73 ALA A O 1
ATOM 562 N N . LEU A 1 74 ? 6.960 0.764 -5.052 1.00 91.31 74 LEU A N 1
ATOM 563 C CA . LEU A 1 74 ? 8.162 -0.052 -5.113 1.00 91.31 74 LEU A CA 1
ATOM 564 C C . LEU A 1 74 ? 8.582 -0.270 -6.556 1.00 91.31 74 LEU A C 1
ATOM 566 O O . LEU A 1 74 ? 7.788 -0.642 -7.419 1.00 91.31 74 LEU A O 1
ATOM 570 N N . GLU A 1 75 ? 9.872 -0.087 -6.790 1.00 90.81 75 GLU A N 1
ATOM 571 C CA . GLU A 1 75 ? 10.509 -0.409 -8.054 1.00 90.81 75 GLU A CA 1
ATOM 572 C C . GLU A 1 75 ? 11.476 -1.563 -7.878 1.00 90.81 75 GLU A C 1
ATOM 574 O O . GLU A 1 75 ? 12.222 -1.603 -6.896 1.00 90.81 75 GLU A O 1
ATOM 579 N N . PHE A 1 76 ? 11.478 -2.463 -8.852 1.00 87.62 76 PHE A N 1
ATOM 580 C CA . PHE A 1 76 ? 12.389 -3.591 -8.914 1.00 87.62 76 PHE A CA 1
ATOM 581 C C . PHE A 1 76 ? 12.833 -3.850 -10.352 1.00 87.62 76 PHE A C 1
ATOM 583 O O . PHE A 1 76 ? 12.119 -3.566 -11.312 1.00 87.62 76 PHE A O 1
ATOM 590 N N . ASP A 1 77 ? 14.015 -4.427 -10.500 1.00 87.06 77 ASP A N 1
ATOM 591 C CA . ASP A 1 77 ? 14.494 -4.954 -11.772 1.00 87.06 77 ASP A CA 1
ATOM 592 C C . ASP A 1 77 ? 14.399 -6.493 -11.764 1.00 87.06 77 ASP A C 1
ATOM 594 O O . ASP A 1 77 ? 13.994 -7.120 -10.778 1.00 87.06 77 ASP A O 1
ATOM 598 N N . ARG A 1 78 ? 14.740 -7.135 -12.887 1.00 79.75 78 ARG A N 1
ATOM 599 C CA . ARG A 1 78 ? 14.637 -8.601 -13.015 1.00 79.75 78 ARG A CA 1
ATOM 600 C C . ARG A 1 78 ? 15.540 -9.359 -12.040 1.00 79.75 78 ARG A C 1
ATOM 602 O O . ARG A 1 78 ? 15.240 -10.509 -11.738 1.00 79.75 78 ARG A O 1
ATOM 609 N N . GLN A 1 79 ? 16.629 -8.746 -11.586 1.00 78.81 79 GLN A N 1
ATOM 610 C CA . GLN A 1 79 ? 17.602 -9.345 -10.678 1.00 78.81 79 GLN A CA 1
ATOM 611 C C . GLN A 1 79 ? 17.262 -9.043 -9.210 1.00 78.81 79 GLN A C 1
ATOM 613 O O . GLN A 1 79 ? 17.524 -9.881 -8.358 1.00 78.81 79 GLN A O 1
ATOM 618 N N . SER A 1 80 ? 16.617 -7.907 -8.917 1.00 69.38 80 SER A N 1
ATOM 619 C CA . SER A 1 80 ? 16.388 -7.406 -7.552 1.00 69.38 80 SER A CA 1
ATOM 620 C C . SER A 1 80 ? 14.970 -7.601 -6.998 1.00 69.38 80 SER A C 1
ATOM 622 O O . SER A 1 80 ? 14.663 -7.119 -5.903 1.00 69.38 80 SER A O 1
ATOM 624 N N . ARG A 1 81 ? 14.087 -8.318 -7.713 1.00 70.00 81 ARG A N 1
ATOM 625 C CA . ARG A 1 81 ? 12.687 -8.529 -7.288 1.00 70.00 81 ARG A CA 1
ATOM 626 C C . ARG A 1 81 ? 12.562 -9.107 -5.874 1.00 70.00 81 ARG A C 1
ATOM 628 O O . ARG A 1 81 ? 11.701 -8.658 -5.125 1.00 70.00 81 ARG A O 1
ATOM 635 N N . ALA A 1 82 ? 13.376 -10.101 -5.522 1.00 69.00 82 ALA A N 1
ATOM 636 C CA . ALA A 1 82 ? 13.310 -10.746 -4.210 1.00 69.00 82 ALA A CA 1
ATOM 637 C C . ALA A 1 82 ? 13.887 -9.848 -3.102 1.00 69.00 82 ALA A C 1
ATOM 639 O O . ALA A 1 82 ? 13.230 -9.628 -2.086 1.00 69.00 82 ALA A O 1
ATOM 640 N N . ASP A 1 83 ? 15.058 -9.258 -3.342 1.00 73.69 83 ASP A N 1
A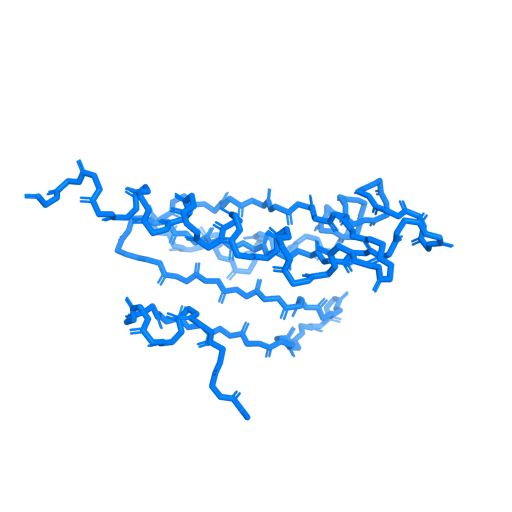TOM 641 C CA . ASP A 1 83 ? 15.815 -8.513 -2.331 1.00 73.69 83 ASP A CA 1
ATOM 642 C C . ASP A 1 83 ? 15.075 -7.259 -1.844 1.00 73.69 83 ASP A C 1
ATOM 644 O O . ASP A 1 83 ? 15.030 -6.964 -0.650 1.00 73.69 83 ASP A O 1
ATOM 648 N N . ARG A 1 84 ? 14.429 -6.523 -2.759 1.00 72.06 84 ARG A N 1
ATOM 649 C CA . ARG A 1 84 ? 13.696 -5.294 -2.407 1.00 72.06 84 ARG A CA 1
ATOM 650 C C . ARG A 1 84 ? 12.395 -5.564 -1.658 1.00 72.06 84 ARG A C 1
ATOM 652 O O . ARG A 1 84 ? 11.999 -4.780 -0.789 1.00 72.06 84 ARG A O 1
ATOM 659 N N . LEU A 1 85 ? 11.737 -6.676 -1.982 1.00 74.25 85 LEU A N 1
ATOM 660 C CA . LEU A 1 85 ? 10.569 -7.148 -1.248 1.00 74.25 85 LEU A CA 1
ATOM 661 C C . LEU A 1 85 ? 10.961 -7.556 0.171 1.00 74.25 85 LEU A C 1
ATOM 663 O O . LEU A 1 85 ? 10.294 -7.151 1.118 1.00 74.25 85 LEU A O 1
ATOM 667 N N . GLU A 1 86 ? 12.061 -8.295 0.324 1.00 76.44 86 GLU A N 1
ATOM 668 C CA . GLU A 1 86 ? 12.569 -8.707 1.631 1.00 76.44 86 GLU A CA 1
ATOM 669 C C . GLU A 1 86 ? 12.913 -7.502 2.515 1.00 76.44 86 GLU A C 1
ATOM 671 O O . GLU A 1 86 ? 12.515 -7.459 3.678 1.00 76.44 86 GLU A O 1
ATOM 676 N N . GLU A 1 87 ? 13.584 -6.490 1.966 1.00 80.25 87 GLU A N 1
ATOM 677 C CA . GLU A 1 87 ? 13.914 -5.271 2.709 1.00 80.25 87 GLU A CA 1
ATOM 678 C C . GLU A 1 87 ? 12.658 -4.490 3.126 1.00 80.25 87 GLU A C 1
ATOM 680 O O . GLU A 1 87 ? 12.541 -4.032 4.263 1.00 80.25 87 GLU A O 1
ATOM 685 N N . THR A 1 88 ? 11.661 -4.391 2.243 1.00 81.25 88 THR A N 1
ATOM 686 C CA . THR A 1 88 ? 10.378 -3.754 2.581 1.00 81.25 88 THR A CA 1
ATOM 687 C C . THR A 1 88 ? 9.664 -4.512 3.699 1.00 81.25 88 THR A C 1
ATOM 689 O O . THR A 1 88 ? 9.169 -3.901 4.647 1.00 81.25 88 THR A O 1
ATOM 692 N N . VAL A 1 89 ? 9.651 -5.846 3.631 1.00 77.81 89 VAL A N 1
ATOM 693 C CA . VAL A 1 89 ? 9.082 -6.708 4.675 1.00 77.81 89 VAL A CA 1
ATOM 694 C C . VAL A 1 89 ? 9.814 -6.493 5.992 1.00 77.81 89 VAL A C 1
ATOM 696 O O . VAL A 1 89 ? 9.159 -6.273 7.005 1.00 77.81 89 VAL A O 1
ATOM 699 N N . LYS A 1 90 ? 11.153 -6.494 5.995 1.00 81.62 90 LYS A N 1
ATOM 700 C CA . LYS A 1 90 ? 11.957 -6.227 7.197 1.00 81.62 90 LYS A CA 1
ATOM 701 C C . LYS A 1 90 ? 11.614 -4.878 7.813 1.00 81.62 90 LYS A C 1
ATOM 703 O O . LYS A 1 90 ? 11.461 -4.803 9.028 1.00 81.62 90 LYS A O 1
ATOM 708 N N . ASN A 1 91 ? 11.439 -3.840 7.000 1.00 81.31 91 ASN A N 1
ATOM 709 C CA . ASN A 1 91 ? 11.090 -2.508 7.486 1.00 81.31 91 ASN A CA 1
ATOM 710 C C . ASN A 1 91 ? 9.667 -2.447 8.063 1.00 81.31 91 ASN A C 1
ATOM 712 O O . ASN A 1 91 ? 9.490 -1.921 9.162 1.00 81.31 91 ASN A O 1
ATOM 716 N N . ILE A 1 92 ? 8.679 -3.061 7.402 1.00 82.81 92 ILE A N 1
ATOM 717 C CA . ILE A 1 92 ? 7.301 -3.158 7.918 1.00 82.81 92 ILE A CA 1
ATOM 718 C C . ILE A 1 92 ? 7.261 -3.978 9.215 1.00 82.81 92 ILE A C 1
ATOM 720 O O . ILE A 1 92 ? 6.641 -3.556 10.190 1.00 82.81 92 ILE A O 1
ATOM 724 N N . VAL A 1 93 ? 7.952 -5.123 9.257 1.00 78.50 93 VAL A N 1
ATOM 725 C CA . VAL A 1 93 ? 8.067 -5.969 10.455 1.00 78.50 93 VAL A CA 1
ATOM 726 C C . VAL A 1 93 ? 8.739 -5.211 11.583 1.00 78.50 93 VAL A C 1
ATOM 728 O O . VAL A 1 93 ? 8.230 -5.206 12.696 1.00 78.50 93 VAL A O 1
ATOM 731 N N . LYS A 1 94 ? 9.855 -4.532 11.313 1.00 79.06 94 LYS A N 1
ATOM 732 C CA . LYS A 1 94 ? 10.554 -3.742 12.322 1.00 79.06 94 LYS A CA 1
ATOM 733 C C . LYS A 1 94 ? 9.649 -2.645 12.865 1.00 79.06 94 LYS A C 1
ATOM 735 O O . LYS A 1 94 ? 9.576 -2.507 14.077 1.00 79.06 94 LYS A O 1
ATOM 740 N N . GLN A 1 95 ? 8.929 -1.913 12.019 1.00 73.31 95 GLN A N 1
ATOM 741 C CA . GLN A 1 95 ? 7.987 -0.892 12.477 1.00 73.31 95 GLN A CA 1
ATOM 742 C C . GLN A 1 95 ? 6.863 -1.492 13.333 1.00 73.31 95 GLN A C 1
ATOM 744 O O . GLN A 1 95 ? 6.557 -0.945 14.384 1.00 73.31 95 GLN A O 1
ATOM 749 N N . ALA A 1 96 ? 6.308 -2.637 12.932 1.00 72.12 96 ALA A N 1
ATOM 750 C CA . ALA A 1 96 ? 5.258 -3.322 13.685 1.00 72.12 96 ALA A CA 1
ATOM 751 C C . ALA A 1 96 ? 5.748 -3.944 15.008 1.00 72.12 96 ALA A C 1
ATOM 753 O O . ALA A 1 96 ? 4.966 -4.067 15.945 1.00 72.12 96 ALA A O 1
ATOM 754 N N . CYS A 1 97 ? 7.020 -4.348 15.089 1.00 66.75 97 CYS A N 1
ATOM 755 C CA . CYS A 1 97 ? 7.605 -5.015 16.255 1.00 66.75 97 CYS A CA 1
ATOM 756 C C . CYS A 1 97 ? 8.429 -4.088 17.163 1.00 66.75 97 CYS A C 1
ATOM 758 O O . CYS A 1 97 ? 8.772 -4.508 18.258 1.00 66.75 97 CYS A O 1
ATOM 760 N N . SER A 1 98 ? 8.751 -2.849 16.767 1.00 56.56 98 SER A N 1
ATOM 761 C CA . SER A 1 98 ? 9.564 -1.920 17.588 1.00 56.56 98 SER A CA 1
ATOM 762 C C . SER A 1 98 ? 8.845 -1.407 18.849 1.00 56.56 98 SER A C 1
ATOM 764 O O . SER A 1 98 ? 9.387 -0.559 19.554 1.00 56.56 98 SER A O 1
ATOM 766 N N . PHE A 1 99 ? 7.652 -1.926 19.146 1.00 46.47 99 PHE A N 1
ATOM 767 C CA . PHE A 1 99 ? 6.890 -1.675 20.371 1.00 46.47 99 PHE A CA 1
ATOM 768 C C . PHE A 1 99 ? 6.590 -2.955 21.181 1.00 46.47 99 PHE A C 1
ATOM 770 O O . PHE A 1 99 ? 5.769 -2.911 22.098 1.00 46.47 99 PHE A O 1
ATOM 777 N N . LEU A 1 100 ? 7.253 -4.075 20.863 1.00 44.06 100 LEU A N 1
ATOM 778 C CA . LEU A 1 100 ? 7.366 -5.259 21.729 1.00 44.06 100 LEU A CA 1
ATOM 779 C C . LEU A 1 100 ? 8.724 -5.260 22.439 1.00 44.06 100 LEU A C 1
ATOM 781 O O . LEU A 1 100 ? 8.735 -5.571 23.650 1.00 44.06 100 LEU A O 1
#

Radius of gyration: 13.38 Å; chains: 1; bounding box: 31×28×39 Å

Organism: NCBI:txid165179

pLDDT: mean 86.62, std 11.73, range [44.06, 97.56]

InterPro domains:
  IPR012547 PD-(D/E)XK nuclease superfamily 9 [PF08011] (7-81)

Foldseek 3Di:
DDDVLVVLVWDKDAQPDDPLHTFRIWTDAPAAIEGEFEDEPVGCAQNVRVCSCVVSVVCVVCVVPPHYYHYHGGYDHPVCPVVRVVVVSVVVSCVRPVVD

Sequence (100 aa):
MKNIFYLCGFKVSEEQQMSAGRIDLVVETSENIYILELKMSDNGGVVSASYQISSRHYADAYAASSKPVISLALEFDRQSRADRLEETVKNIVKQACSFL

Secondar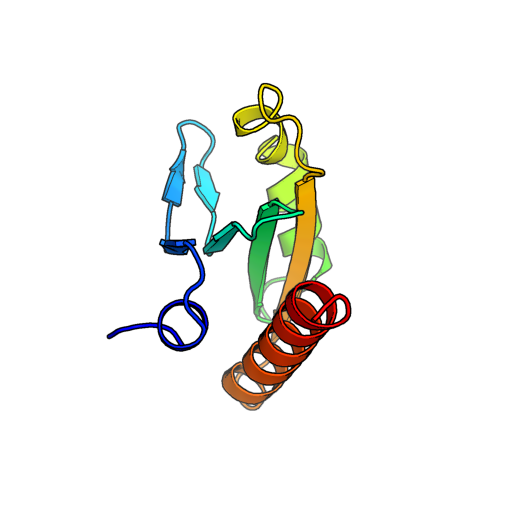y structure (DSSP, 8-state):
---HHHHTT-EEEEEEEETTEEEEEEEE-SS-EEEEEEEEGGGTHHHHHHHHHHHTTGGGGGTT-SSPEEEEEEEE-TTTHHHHHHHHHHHHHHHHHTT-